Protein AF-A0A6H5JB92-F1 (afdb_monomer_lite)

Secondary structure (DSSP, 8-state):
-PPP----SS--HHHHTHHHHHHHHHHHTT----GGG--B-PPTT----HHHHHHHHHTT--B-SSEEEETTEEEE-HHHHHHHHHHHHHTSSHHHHHHHHTT-S-HHHHHHHIIIIIHHHHHHHHHHS-HHHHHHHHHHHHHHHHHHHHHHTTGGGHHHHHHHHTT-----

Structure (mmCIF, N/CA/C/O backbone):
data_AF-A0A6H5JB92-F1
#
_entry.id  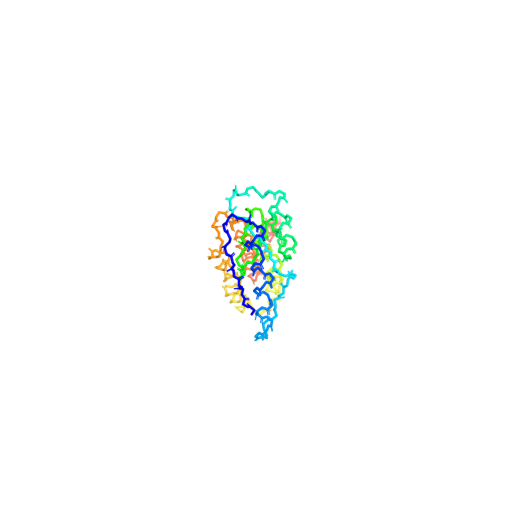 AF-A0A6H5JB92-F1
#
loop_
_atom_site.group_PDB
_atom_site.id
_atom_site.type_symbol
_atom_site.label_atom_id
_atom_site.label_alt_id
_atom_site.label_comp_id
_atom_site.label_asym_id
_atom_site.label_entity_id
_atom_site.label_seq_id
_atom_site.pdbx_PDB_ins_code
_atom_site.Cartn_x
_atom_site.Cartn_y
_atom_site.Cartn_z
_atom_site.occupancy
_atom_site.B_iso_or_equiv
_atom_site.auth_seq_id
_atom_site.auth_comp_id
_atom_site.auth_asym_id
_atom_site.auth_atom_id
_atom_site.pdbx_PDB_model_num
ATOM 1 N N . MET A 1 1 ? -8.866 -14.332 -0.434 1.00 57.91 1 MET A N 1
ATOM 2 C CA . MET A 1 1 ? -8.719 -13.914 0.972 1.00 57.91 1 MET A CA 1
ATOM 3 C C . MET A 1 1 ? -9.566 -12.681 1.048 1.00 57.91 1 MET A C 1
ATOM 5 O O . MET A 1 1 ? -9.225 -11.716 0.378 1.00 57.91 1 MET A O 1
ATOM 9 N N . ASP A 1 2 ? -10.712 -12.809 1.697 1.00 68.62 2 ASP A N 1
ATOM 10 C CA . ASP A 1 2 ? -11.734 -11.773 1.692 1.00 68.62 2 ASP A CA 1
ATOM 11 C C . ASP A 1 2 ? -11.592 -10.965 2.978 1.00 68.62 2 ASP A C 1
ATOM 13 O O . ASP A 1 2 ? -11.369 -11.535 4.048 1.00 68.62 2 ASP A O 1
ATOM 17 N N . ASP A 1 3 ? -11.671 -9.644 2.853 1.00 72.81 3 ASP A N 1
ATOM 18 C CA . ASP A 1 3 ? -11.549 -8.726 3.979 1.00 72.81 3 ASP A CA 1
ATOM 19 C C . ASP A 1 3 ? -12.953 -8.407 4.513 1.00 72.81 3 ASP A C 1
ATOM 21 O O . ASP A 1 3 ? -13.821 -7.942 3.771 1.00 72.81 3 ASP A O 1
ATOM 25 N N . ILE A 1 4 ? -13.184 -8.637 5.808 1.00 78.94 4 ILE A N 1
ATOM 26 C CA . ILE A 1 4 ? -14.413 -8.225 6.500 1.00 78.94 4 ILE A CA 1
ATOM 27 C C . ILE A 1 4 ? -14.115 -6.924 7.245 1.00 78.94 4 ILE A C 1
ATOM 29 O O . ILE A 1 4 ? -13.235 -6.880 8.101 1.00 78.94 4 ILE A O 1
ATOM 33 N N . SER A 1 5 ? -14.849 -5.860 6.916 1.00 81.81 5 SER A N 1
ATOM 34 C CA . SER A 1 5 ? -14.719 -4.550 7.565 1.00 81.81 5 SER A CA 1
ATOM 35 C C . SER A 1 5 ? -15.896 -4.295 8.501 1.00 81.81 5 SER A C 1
ATOM 37 O O . SER A 1 5 ? -17.052 -4.402 8.092 1.00 81.81 5 SER A O 1
ATOM 39 N N . LEU A 1 6 ? -15.602 -3.916 9.745 1.00 84.12 6 LEU A N 1
ATOM 40 C CA . LEU A 1 6 ? -16.595 -3.506 10.736 1.00 84.12 6 LEU A CA 1
ATOM 41 C C . LEU A 1 6 ? -16.405 -2.029 11.075 1.00 84.12 6 LEU A C 1
ATOM 43 O O . LEU A 1 6 ? -15.285 -1.568 11.289 1.00 84.12 6 LEU A O 1
ATOM 47 N N . HIS A 1 7 ? -17.510 -1.293 11.161 1.00 85.31 7 HIS A N 1
ATOM 48 C CA . HIS A 1 7 ? -17.499 0.118 11.531 1.00 85.31 7 HIS A CA 1
ATOM 49 C C . HIS A 1 7 ? -18.148 0.302 12.897 1.00 85.31 7 HIS A C 1
ATOM 51 O O . HIS A 1 7 ? -19.361 0.165 13.042 1.00 85.31 7 HIS A O 1
ATOM 57 N N . PHE A 1 8 ? -17.337 0.667 13.885 1.00 83.81 8 PHE A N 1
ATOM 58 C CA . PHE A 1 8 ? -17.812 0.995 15.223 1.00 83.81 8 PHE A CA 1
ATOM 59 C C . PHE A 1 8 ? -17.928 2.509 15.395 1.00 83.81 8 PHE A C 1
ATOM 61 O O . PHE A 1 8 ? -17.085 3.277 14.931 1.00 83.81 8 PHE A O 1
ATOM 68 N N . LYS A 1 9 ? -18.977 2.940 16.095 1.00 81.38 9 LYS A N 1
ATOM 69 C CA . LYS A 1 9 ? -19.090 4.289 16.657 1.00 81.38 9 LYS A CA 1
ATOM 70 C C . LYS A 1 9 ? -19.163 4.149 18.169 1.00 81.38 9 LYS A C 1
ATOM 72 O O . LYS A 1 9 ? -19.922 3.308 18.640 1.00 81.38 9 LYS A O 1
ATOM 77 N N . ASN A 1 10 ? -18.425 4.988 18.895 1.00 82.75 10 ASN A N 1
ATOM 78 C CA . ASN A 1 10 ? -18.391 5.021 20.361 1.00 82.75 10 ASN A CA 1
ATOM 79 C C . ASN A 1 10 ? -18.075 3.641 20.964 1.00 82.75 10 ASN A C 1
ATOM 81 O O . ASN A 1 10 ? -18.973 2.921 21.396 1.00 82.75 10 ASN A O 1
ATOM 85 N N . ILE A 1 11 ? -16.802 3.245 20.958 1.00 86.44 11 ILE A N 1
ATOM 86 C CA . ILE A 1 11 ? -16.378 1.930 21.460 1.00 86.44 11 ILE A CA 1
ATOM 87 C C . ILE A 1 11 ? -16.690 1.818 22.961 1.00 86.44 11 ILE A C 1
ATOM 89 O O . ILE A 1 11 ? -16.359 2.699 23.751 1.00 86.44 11 ILE A O 1
ATOM 93 N N . THR A 1 12 ? -17.338 0.723 23.348 1.00 89.12 12 THR A N 1
ATOM 94 C CA . THR A 1 12 ? -17.715 0.393 24.727 1.00 89.12 12 THR A CA 1
ATOM 95 C C . THR A 1 12 ? -17.390 -1.071 25.012 1.00 89.12 12 THR A C 1
ATOM 97 O O . THR A 1 12 ? -17.201 -1.864 24.094 1.00 89.12 12 THR A O 1
ATOM 100 N N . ALA A 1 13 ? -17.348 -1.454 26.289 1.00 87.25 13 ALA A N 1
ATOM 101 C CA . ALA A 1 13 ? -17.149 -2.854 26.668 1.00 87.25 13 ALA A CA 1
ATOM 102 C C . ALA A 1 13 ? -18.260 -3.780 26.137 1.00 87.25 13 ALA A C 1
ATOM 104 O O . ALA A 1 13 ? -18.005 -4.944 25.860 1.00 87.25 13 ALA A O 1
ATOM 105 N N . GLU A 1 14 ? -19.479 -3.264 25.970 1.00 86.56 14 GLU A N 1
ATOM 106 C CA . GLU A 1 14 ? -20.607 -4.043 25.457 1.00 86.56 14 GLU A CA 1
ATOM 107 C C . GLU A 1 14 ? -20.495 -4.270 23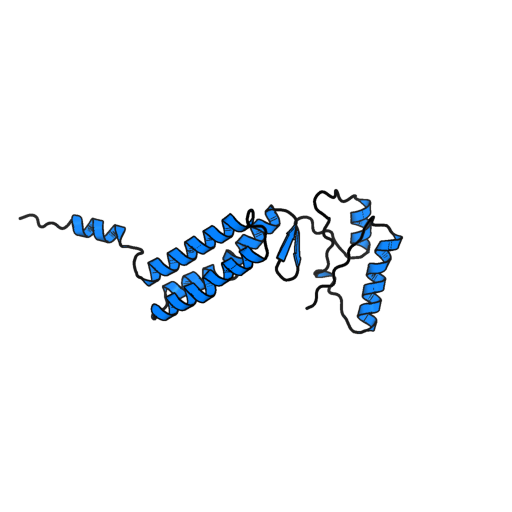.945 1.00 86.56 14 GLU A C 1
ATOM 109 O O . GLU A 1 14 ? -20.608 -5.399 23.481 1.00 86.56 14 GLU A O 1
ATOM 114 N N . ASN A 1 15 ? -20.211 -3.224 23.159 1.00 88.44 15 ASN A N 1
ATOM 115 C CA . ASN A 1 15 ? -20.152 -3.380 21.702 1.00 88.44 15 ASN A CA 1
ATOM 116 C C . ASN A 1 15 ? -18.876 -4.067 21.202 1.00 88.44 15 ASN A C 1
ATOM 118 O O . ASN A 1 15 ? -18.906 -4.670 20.131 1.00 88.44 15 ASN A O 1
ATOM 122 N N . ILE A 1 16 ? -17.778 -4.019 21.962 1.00 89.88 16 ILE A N 1
ATOM 123 C CA . ILE A 1 16 ? -16.541 -4.693 21.567 1.00 89.88 16 ILE A CA 1
ATOM 124 C C . ILE A 1 16 ? -16.660 -6.218 21.682 1.00 89.88 16 ILE A C 1
ATOM 126 O O . ILE A 1 16 ? -15.987 -6.935 20.946 1.00 89.88 16 ILE A O 1
ATOM 130 N N . GLN A 1 17 ? -17.566 -6.713 22.536 1.00 86.75 17 GLN A N 1
ATOM 131 C CA . GLN A 1 17 ? -17.834 -8.142 22.706 1.00 86.75 17 GLN A CA 1
ATOM 132 C C . GLN A 1 17 ? -18.389 -8.797 21.430 1.00 86.75 17 GLN A C 1
ATOM 134 O O . GLN A 1 17 ? -18.187 -9.983 21.208 1.00 86.75 17 GLN A O 1
ATOM 139 N N . VAL A 1 18 ? -18.976 -8.014 20.521 1.00 87.81 18 VAL A N 1
ATOM 140 C CA . VAL A 1 18 ? -19.454 -8.509 19.220 1.00 87.81 18 VAL A CA 1
ATOM 141 C C . VAL A 1 18 ? -18.313 -9.073 18.360 1.00 87.81 18 VAL A C 1
ATOM 143 O O . VAL A 1 18 ? -18.551 -9.912 17.499 1.00 87.81 18 VAL A O 1
ATOM 146 N N . ILE A 1 19 ? -17.065 -8.635 18.566 1.00 89.69 19 ILE A N 1
ATOM 147 C CA . ILE A 1 19 ? -15.911 -9.123 17.795 1.00 89.69 19 ILE A CA 1
ATOM 148 C C . ILE A 1 19 ? -15.586 -10.590 18.101 1.00 89.69 19 ILE A C 1
ATOM 150 O O . ILE A 1 19 ? -15.562 -11.370 17.150 1.00 89.69 19 ILE A O 1
ATOM 154 N N . PRO A 1 20 ? -15.309 -10.999 19.357 1.00 88.88 20 PRO A N 1
ATOM 155 C CA . PRO A 1 20 ? -15.088 -12.409 19.661 1.00 88.88 20 PRO A CA 1
ATOM 156 C C . PRO A 1 20 ? -16.307 -13.266 19.305 1.00 88.88 20 PRO A C 1
ATOM 158 O O . PRO A 1 20 ? -16.116 -14.311 18.694 1.00 88.88 20 PRO A O 1
ATOM 161 N N . ASP A 1 21 ? -17.528 -12.786 19.560 1.00 90.00 21 ASP A N 1
ATOM 162 C CA . ASP A 1 21 ? -18.754 -13.514 19.210 1.00 90.00 21 ASP A CA 1
ATOM 163 C C . ASP A 1 21 ? -18.838 -13.772 17.689 1.00 90.00 21 ASP A C 1
ATOM 165 O O . ASP A 1 21 ? -19.076 -14.898 17.255 1.00 90.00 21 ASP A O 1
ATOM 169 N N . LEU A 1 22 ? -18.544 -12.762 16.858 1.00 90.00 22 LEU A N 1
ATOM 170 C CA . LEU A 1 22 ? -18.488 -12.916 15.401 1.00 90.00 22 LEU A CA 1
ATOM 171 C C . LEU A 1 22 ? -17.380 -13.881 14.959 1.00 90.00 22 LEU A C 1
ATOM 173 O O . LEU A 1 22 ? -17.564 -14.625 13.999 1.00 90.00 22 LEU A O 1
ATOM 177 N N . VAL A 1 23 ? -16.214 -13.856 15.610 1.00 90.75 23 VAL A N 1
ATOM 178 C CA . VAL A 1 23 ? -15.119 -14.786 15.289 1.00 90.75 23 VAL A CA 1
ATOM 179 C C . VAL A 1 23 ? -15.557 -16.228 15.537 1.00 90.75 23 VAL A C 1
ATOM 181 O O . VAL A 1 23 ? -15.319 -17.074 14.675 1.00 90.75 23 VAL A O 1
ATOM 184 N N . ASP A 1 24 ? -16.233 -16.486 16.654 1.00 91.69 24 ASP A N 1
ATOM 185 C CA . ASP A 1 24 ? -16.741 -17.812 17.008 1.00 91.69 24 ASP A CA 1
ATOM 186 C C . ASP A 1 24 ? -17.858 -18.260 16.043 1.00 91.69 24 ASP A C 1
ATOM 188 O O . ASP A 1 24 ? -17.872 -19.408 15.590 1.00 91.69 24 ASP A O 1
ATOM 192 N N . GLU A 1 25 ? -18.763 -17.354 15.651 1.00 93.56 25 GLU A N 1
ATOM 193 C CA . GLU A 1 25 ? -19.801 -17.624 14.644 1.00 93.56 25 GLU A CA 1
ATOM 194 C C . GLU A 1 25 ? -19.213 -17.947 13.261 1.00 93.56 25 GLU A C 1
ATOM 196 O O . GLU A 1 25 ? -19.669 -18.876 12.586 1.00 93.56 25 GLU A O 1
ATOM 201 N N . LEU A 1 26 ? -18.184 -17.206 12.836 1.00 92.88 26 LEU A N 1
ATOM 202 C CA . LEU A 1 26 ? -17.469 -17.463 11.586 1.00 92.88 26 LEU A CA 1
ATOM 203 C C . LEU A 1 26 ? -16.752 -18.817 11.635 1.00 92.88 26 LEU A C 1
ATOM 205 O O . LEU A 1 26 ? -16.838 -19.594 10.681 1.00 92.88 26 LEU A O 1
ATOM 209 N N . GLU A 1 27 ? -16.105 -19.141 12.753 1.00 93.94 27 GLU A N 1
ATOM 210 C CA . GLU A 1 27 ? -15.440 -20.431 12.936 1.00 93.94 27 GLU A CA 1
ATOM 211 C C . GLU A 1 27 ? -16.443 -21.594 12.892 1.00 93.94 27 GLU A C 1
ATOM 213 O O . GLU A 1 27 ? -16.177 -22.609 12.242 1.00 93.94 27 GLU A O 1
ATOM 218 N N . ALA A 1 28 ? -17.637 -21.425 13.472 1.00 95.56 28 ALA A N 1
ATOM 219 C CA . ALA A 1 28 ? -18.702 -22.429 13.455 1.00 95.56 28 ALA A CA 1
ATOM 220 C C . ALA A 1 28 ? -19.193 -22.788 12.037 1.00 95.56 28 ALA A C 1
ATOM 222 O O . ALA A 1 28 ? -19.642 -23.914 11.808 1.00 95.56 28 ALA A O 1
ATOM 223 N N . VAL A 1 29 ? -19.078 -21.869 11.071 1.00 95.81 29 VAL A N 1
ATOM 224 C CA . VAL A 1 29 ? -19.385 -22.118 9.648 1.00 95.81 29 VAL A CA 1
ATOM 225 C C . VAL A 1 29 ? -18.145 -22.466 8.809 1.00 95.81 29 VAL A C 1
ATOM 227 O O . VAL A 1 29 ? -18.233 -22.577 7.586 1.00 95.81 29 VAL A O 1
ATOM 230 N N . GLY A 1 30 ? -16.992 -22.673 9.452 1.00 93.31 30 GLY A N 1
ATOM 231 C CA . GLY A 1 30 ? -15.737 -23.076 8.814 1.00 93.31 30 GLY A CA 1
ATOM 232 C C . GLY A 1 30 ? -14.890 -21.923 8.265 1.00 93.31 30 GLY A C 1
ATOM 233 O O . GLY A 1 30 ? -13.983 -22.164 7.466 1.00 93.31 30 GLY A O 1
ATOM 234 N N . ILE A 1 31 ? -15.159 -20.677 8.668 1.00 90.94 31 ILE A N 1
ATOM 235 C CA . ILE A 1 31 ? -14.384 -19.492 8.282 1.00 90.94 31 ILE A CA 1
ATOM 236 C C . ILE A 1 31 ? -13.382 -19.161 9.392 1.00 90.94 31 ILE A C 1
ATOM 238 O O . ILE A 1 31 ? -13.750 -18.769 10.493 1.00 90.94 31 ILE A O 1
ATOM 242 N N . ILE A 1 32 ? -12.087 -19.274 9.088 1.00 90.00 32 ILE A N 1
ATOM 243 C CA . ILE A 1 32 ? -11.013 -19.004 10.054 1.00 90.00 32 ILE A CA 1
ATOM 244 C C . ILE A 1 32 ? -10.568 -17.543 9.952 1.00 90.00 32 ILE A C 1
ATOM 246 O O . ILE A 1 32 ? -10.034 -17.113 8.925 1.00 90.00 32 ILE A O 1
ATOM 250 N N . VAL A 1 33 ? -10.716 -16.790 11.043 1.00 89.06 33 VAL A N 1
ATOM 251 C CA . VAL A 1 33 ? -10.259 -15.397 11.130 1.00 89.06 33 VAL A CA 1
ATOM 252 C C . VAL A 1 33 ? -8.768 -15.334 11.466 1.00 89.06 33 VAL A C 1
ATOM 254 O O . VAL A 1 33 ? -8.311 -15.822 12.499 1.00 89.06 33 VAL A O 1
ATOM 257 N N . ASN A 1 34 ? -7.981 -14.672 10.612 1.00 88.50 34 ASN A N 1
ATOM 258 C CA . ASN A 1 34 ? -6.562 -14.441 10.876 1.00 88.50 34 ASN A CA 1
ATOM 259 C C . ASN A 1 34 ? -6.361 -13.200 11.759 1.00 88.50 34 ASN A C 1
ATOM 261 O O . ASN A 1 34 ? -6.192 -12.082 11.265 1.00 88.50 34 ASN A O 1
ATOM 265 N N . ARG A 1 35 ? -6.317 -13.415 13.077 1.00 84.62 35 ARG A N 1
ATOM 266 C CA . ARG A 1 35 ? -6.113 -12.339 14.063 1.00 84.62 35 ARG A CA 1
ATOM 267 C C . ARG A 1 35 ? -4.796 -11.581 13.870 1.00 84.62 35 ARG A C 1
ATOM 269 O O . ARG A 1 35 ? -4.761 -10.377 14.064 1.00 84.62 35 ARG A O 1
ATOM 276 N N . GLY A 1 36 ? -3.739 -12.245 13.397 1.00 85.56 36 GLY A N 1
ATOM 277 C CA . GLY A 1 36 ? -2.443 -11.603 13.137 1.00 85.56 36 GLY A CA 1
ATOM 278 C C . GLY A 1 36 ? -2.455 -10.590 11.985 1.00 85.56 36 GLY A C 1
ATOM 279 O O . GLY A 1 36 ? -1.514 -9.815 11.848 1.00 85.56 36 GLY A O 1
ATOM 280 N N . LYS A 1 37 ? -3.507 -10.592 11.157 1.00 85.19 37 LYS A N 1
ATOM 281 C CA . LYS A 1 37 ? -3.743 -9.603 10.093 1.00 85.19 37 LYS A CA 1
ATOM 282 C C . LYS A 1 37 ? -4.929 -8.681 10.383 1.00 85.19 37 LYS A C 1
ATOM 284 O O . LYS A 1 37 ? -5.295 -7.885 9.526 1.00 85.19 37 LYS A O 1
ATOM 289 N N . SER A 1 38 ? -5.545 -8.819 11.553 1.00 88.81 38 SER A N 1
ATOM 290 C CA . SER A 1 38 ? -6.702 -8.026 11.954 1.00 88.81 38 SER A CA 1
ATOM 291 C C . SER A 1 38 ? -6.231 -6.842 12.792 1.00 88.81 38 SER A C 1
ATOM 293 O O . SER A 1 38 ? -5.418 -6.998 13.701 1.00 88.81 38 SER A O 1
ATOM 295 N N . SER A 1 39 ? -6.724 -5.650 12.482 1.00 91.38 39 SER A N 1
ATOM 296 C CA . SER A 1 39 ? -6.305 -4.416 13.148 1.00 91.38 39 SER A CA 1
ATOM 297 C C . SER A 1 39 ? -7.409 -3.375 13.089 1.00 91.38 39 SER A C 1
ATOM 299 O O . SER A 1 39 ? -8.182 -3.342 12.132 1.00 91.38 39 SER A O 1
ATOM 301 N N . ALA A 1 40 ? -7.450 -2.499 14.085 1.00 91.62 40 ALA A N 1
ATOM 302 C CA . ALA A 1 40 ? -8.356 -1.363 14.111 1.00 91.62 40 ALA A CA 1
ATOM 303 C C . ALA A 1 40 ? -7.671 -0.122 13.531 1.00 91.62 40 ALA A C 1
ATOM 305 O O . ALA A 1 40 ? -6.545 0.200 13.906 1.00 91.62 40 ALA A O 1
ATOM 306 N N . LEU A 1 41 ? -8.362 0.596 12.647 1.00 91.25 41 LEU A N 1
ATOM 307 C CA . LEU A 1 41 ? -7.894 1.872 12.113 1.00 91.25 41 LEU A CA 1
ATOM 308 C C . LEU A 1 41 ? -8.782 3.004 12.654 1.00 91.25 41 LEU A C 1
ATOM 310 O O . LEU A 1 41 ? -9.990 2.989 12.392 1.00 91.25 41 LEU A O 1
ATOM 314 N N . PRO A 1 42 ? -8.229 3.980 13.396 1.00 89.88 42 PRO A N 1
ATOM 315 C CA . PRO A 1 42 ? -9.000 5.127 13.848 1.00 89.88 42 PRO A CA 1
ATOM 316 C C . PRO A 1 42 ? -9.363 6.034 12.660 1.00 89.88 42 PRO A C 1
ATOM 318 O O . PRO A 1 42 ? -8.576 6.171 11.717 1.00 89.88 42 PRO A O 1
ATOM 321 N N . PRO A 1 43 ? -10.543 6.677 12.674 1.00 85.25 43 PRO A N 1
ATOM 322 C CA . PRO A 1 43 ? -10.885 7.645 11.645 1.00 85.25 43 PRO A CA 1
ATOM 323 C C . PRO A 1 43 ? -9.963 8.878 11.717 1.00 85.25 43 PRO A C 1
ATOM 325 O O . PRO A 1 43 ? -9.423 9.186 12.783 1.00 85.25 43 PRO A O 1
ATOM 328 N N . PRO A 1 44 ? -9.792 9.622 10.607 1.00 82.25 44 PRO A N 1
ATOM 329 C CA . PRO A 1 44 ? -8.918 10.791 10.578 1.00 82.25 44 PRO A CA 1
ATOM 330 C C . PRO A 1 44 ? -9.269 11.813 11.665 1.00 82.25 44 PRO A C 1
ATOM 332 O O . PRO A 1 44 ? -10.416 12.249 11.769 1.00 82.25 44 PRO A O 1
ATOM 335 N N . GLY A 1 45 ? -8.268 12.207 12.455 1.00 82.88 45 GLY A N 1
ATOM 336 C CA . GLY A 1 45 ? -8.419 13.187 13.534 1.00 82.88 45 GLY A CA 1
ATOM 337 C C . GLY A 1 45 ? -9.019 12.645 14.836 1.00 82.88 45 GLY A C 1
ATOM 338 O O . GLY A 1 45 ? -9.215 13.429 15.761 1.00 82.88 45 GLY A O 1
ATOM 339 N N . HIS A 1 46 ? -9.303 11.342 14.933 1.00 87.88 46 HIS A N 1
ATOM 340 C CA . HIS A 1 46 ? -9.722 10.720 16.190 1.00 87.88 46 HIS A CA 1
ATOM 341 C C . HIS A 1 46 ? -8.523 10.483 17.104 1.00 87.88 46 HIS A C 1
ATOM 343 O O . HIS A 1 46 ? -7.596 9.760 16.740 1.00 87.88 46 HIS A O 1
ATOM 349 N N . ASP A 1 47 ? -8.563 11.071 18.296 1.00 89.31 47 ASP A N 1
ATOM 350 C CA . ASP A 1 47 ? -7.587 10.800 19.346 1.00 89.31 47 ASP A CA 1
ATOM 351 C C . ASP A 1 47 ? -8.016 9.552 20.120 1.00 89.31 47 ASP A C 1
ATOM 353 O O . ASP A 1 47 ? -9.026 9.554 20.829 1.00 89.31 47 ASP A O 1
ATOM 357 N N . VAL A 1 48 ? -7.274 8.460 19.937 1.00 89.94 48 VAL A N 1
ATOM 358 C CA . VAL A 1 48 ? -7.596 7.186 20.575 1.00 89.94 48 VAL A CA 1
ATOM 359 C C . VAL A 1 48 ? -7.292 7.276 22.064 1.00 89.94 48 VAL A C 1
ATOM 361 O O . VAL A 1 48 ? -6.138 7.357 22.493 1.00 89.94 48 VAL A O 1
ATOM 364 N N . THR A 1 49 ? -8.333 7.130 22.875 1.00 92.25 49 THR A N 1
ATOM 365 C CA . THR A 1 49 ? -8.182 7.124 24.328 1.00 92.25 49 THR A CA 1
ATOM 366 C C . THR A 1 49 ? -7.493 5.844 24.833 1.00 92.25 49 THR A C 1
ATOM 368 O O . THR A 1 49 ? -7.622 4.768 24.235 1.00 92.25 49 THR A O 1
ATOM 371 N N . PRO A 1 50 ? -6.823 5.886 26.003 1.00 93.56 50 PRO A N 1
ATOM 372 C CA . PRO A 1 50 ? -6.267 4.683 26.629 1.00 93.56 50 PRO A CA 1
ATOM 373 C C . PRO A 1 50 ? -7.308 3.583 26.891 1.00 93.56 50 PRO A C 1
ATOM 375 O O . PRO A 1 50 ? -6.980 2.398 26.853 1.00 93.56 50 PRO A O 1
ATOM 378 N N . ALA A 1 51 ? -8.564 3.968 27.144 1.00 92.06 51 ALA A N 1
ATOM 379 C CA . ALA A 1 51 ? -9.662 3.034 27.362 1.00 92.06 51 ALA A CA 1
ATOM 380 C C . ALA A 1 51 ? -10.039 2.288 26.072 1.00 92.06 51 ALA A C 1
ATOM 382 O O . ALA A 1 51 ? -10.117 1.063 26.086 1.00 92.06 51 ALA A O 1
ATOM 383 N N . GLU A 1 52 ? -10.204 3.002 24.954 1.00 92.00 52 GLU A N 1
ATOM 384 C CA . GLU A 1 52 ? -10.487 2.398 23.642 1.00 92.00 52 GLU A CA 1
ATOM 385 C C . GLU A 1 52 ? -9.363 1.458 23.207 1.00 92.00 52 GLU A C 1
ATOM 387 O O . GLU A 1 52 ? -9.622 0.332 22.788 1.00 92.00 52 GLU A O 1
ATOM 392 N N . ARG A 1 53 ? -8.109 1.891 23.380 1.00 93.06 53 ARG A N 1
ATOM 393 C CA . ARG A 1 53 ? -6.923 1.078 23.093 1.00 93.06 53 ARG A CA 1
ATOM 394 C C . ARG A 1 53 ? -6.927 -0.234 23.865 1.00 93.06 53 ARG A C 1
ATOM 396 O O . ARG A 1 53 ? -6.621 -1.278 23.294 1.00 93.06 53 ARG A O 1
ATOM 403 N N . ARG A 1 54 ? -7.268 -0.182 25.154 1.00 92.56 54 ARG A N 1
ATOM 404 C CA . ARG A 1 54 ? -7.369 -1.376 25.994 1.00 92.56 54 ARG A CA 1
ATOM 405 C C . ARG A 1 54 ? -8.495 -2.293 25.523 1.00 92.56 54 ARG A C 1
ATOM 407 O O . ARG A 1 54 ? -8.238 -3.468 25.315 1.00 92.56 54 ARG A O 1
ATOM 414 N N . LEU A 1 55 ? -9.699 -1.759 25.310 1.00 92.88 55 LEU A N 1
ATOM 415 C CA . LEU A 1 55 ? -10.858 -2.547 24.873 1.00 92.88 55 LEU A CA 1
ATOM 416 C C . LEU A 1 55 ? -10.596 -3.273 23.547 1.00 92.88 55 LEU A C 1
ATOM 418 O O . LEU A 1 55 ? -10.850 -4.468 23.433 1.00 92.88 55 LEU A O 1
ATOM 422 N N . LEU A 1 56 ? -10.042 -2.567 22.561 1.00 91.38 56 LEU A N 1
ATOM 423 C CA . LEU A 1 56 ? -9.677 -3.142 21.266 1.00 91.38 56 LEU A CA 1
ATOM 424 C C . LEU A 1 56 ? -8.556 -4.185 21.387 1.00 91.38 56 LEU A C 1
ATOM 426 O O . LEU A 1 56 ? -8.621 -5.241 20.757 1.00 91.38 56 LEU A O 1
ATOM 430 N N . GLY A 1 57 ? -7.552 -3.914 22.227 1.00 90.06 57 GLY A N 1
ATOM 431 C CA . GLY A 1 57 ? -6.471 -4.855 22.519 1.00 90.06 57 GLY A CA 1
ATOM 432 C C . GLY A 1 57 ? -6.970 -6.149 23.165 1.00 90.06 57 GLY A C 1
ATOM 433 O O . GLY A 1 57 ? -6.594 -7.230 22.715 1.00 90.06 57 GLY A O 1
ATOM 434 N N . ASP A 1 58 ? -7.865 -6.044 24.150 1.00 89.94 58 ASP A N 1
ATOM 435 C CA . ASP A 1 58 ? -8.483 -7.185 24.838 1.00 89.94 58 ASP A CA 1
ATOM 436 C C . ASP A 1 58 ? -9.331 -8.036 23.863 1.00 89.94 58 ASP A C 1
ATOM 438 O O . ASP A 1 58 ? -9.369 -9.261 23.979 1.00 89.94 58 ASP A O 1
ATOM 442 N N . ALA A 1 59 ? -9.930 -7.413 22.840 1.00 88.31 59 ALA A N 1
ATOM 443 C CA . ALA A 1 59 ? -10.648 -8.094 21.755 1.00 88.31 59 ALA A CA 1
ATOM 444 C C . ALA A 1 59 ? -9.734 -8.660 20.643 1.00 88.31 59 ALA A C 1
ATOM 446 O O . ALA A 1 59 ? -10.219 -9.261 19.682 1.00 88.31 59 ALA A O 1
ATOM 447 N N . GLY A 1 60 ? -8.412 -8.492 20.746 1.00 88.31 60 GLY A N 1
ATOM 448 C CA . GLY A 1 60 ? -7.450 -8.983 19.755 1.00 88.31 60 GLY A CA 1
ATOM 449 C C . GLY A 1 60 ? -7.368 -8.150 18.471 1.00 88.31 60 GLY A C 1
ATOM 450 O O . GLY A 1 60 ? -6.900 -8.663 17.456 1.00 88.31 60 GLY A O 1
ATOM 451 N N . LEU A 1 61 ? -7.803 -6.887 18.504 1.00 90.06 61 LEU A N 1
ATOM 452 C CA . LEU A 1 61 ? -7.712 -5.931 17.398 1.00 90.06 61 LEU A CA 1
ATOM 453 C C . LEU A 1 61 ? -6.772 -4.779 17.771 1.00 90.06 61 LEU A C 1
ATOM 455 O O . LEU A 1 61 ? -7.233 -3.707 18.166 1.00 90.06 61 LEU A O 1
ATOM 459 N N . PRO A 1 62 ? -5.446 -4.955 17.661 1.00 91.38 62 PRO A N 1
ATOM 460 C CA . PRO A 1 62 ? -4.521 -3.866 17.934 1.00 91.38 62 PRO A CA 1
ATOM 461 C C . PRO A 1 62 ? -4.782 -2.679 16.999 1.00 91.38 62 PRO A C 1
ATOM 463 O O . PRO A 1 62 ? -5.157 -2.840 15.834 1.00 91.38 62 PRO A O 1
ATOM 466 N N . ILE A 1 63 ? -4.569 -1.475 17.524 1.00 91.50 63 ILE A N 1
ATOM 467 C CA . ILE A 1 63 ? -4.688 -0.240 16.752 1.00 91.50 63 ILE A CA 1
ATOM 468 C C . ILE A 1 63 ? -3.496 -0.123 15.808 1.00 91.50 63 ILE A C 1
ATOM 470 O O . ILE A 1 63 ? -2.344 -0.259 16.220 1.00 91.50 63 ILE A O 1
ATOM 474 N N . ALA A 1 64 ? -3.785 0.149 14.542 1.00 92.31 64 ALA A N 1
ATOM 475 C CA . ALA A 1 64 ? -2.788 0.492 13.550 1.00 92.31 64 ALA A CA 1
ATOM 476 C C . ALA A 1 64 ? -2.432 1.980 13.675 1.00 92.31 64 ALA A C 1
ATOM 478 O O . ALA A 1 64 ? -3.175 2.840 13.209 1.00 92.31 64 ALA A O 1
ATOM 479 N N . GLU A 1 65 ? -1.298 2.269 14.317 1.00 87.88 65 GLU A N 1
ATOM 480 C CA . GLU A 1 65 ? -0.841 3.645 14.578 1.00 87.88 65 GLU A CA 1
ATOM 481 C C . GLU A 1 65 ? -0.548 4.427 13.293 1.00 87.88 65 GLU A C 1
ATOM 483 O O . GLU A 1 65 ? -0.902 5.596 13.166 1.00 87.88 65 GLU A O 1
ATOM 488 N N . GLU A 1 66 ? 0.114 3.782 12.334 1.00 88.75 66 GLU A N 1
ATOM 489 C CA . GLU A 1 66 ? 0.573 4.441 11.109 1.00 88.75 66 GLU A CA 1
ATOM 490 C C . GLU A 1 66 ? -0.422 4.286 9.958 1.00 88.75 66 GLU A C 1
ATOM 492 O O . GLU A 1 66 ? -0.615 5.222 9.178 1.00 88.75 66 GLU A O 1
ATOM 497 N N . GLY A 1 67 ? -1.057 3.117 9.855 1.00 90.75 67 GLY A N 1
ATOM 498 C CA . GLY A 1 67 ? -1.982 2.770 8.785 1.00 90.75 67 GLY A CA 1
ATOM 499 C C . GLY A 1 67 ? -2.067 1.269 8.519 1.00 90.75 67 GLY A C 1
ATOM 500 O O . GLY A 1 67 ? -1.355 0.462 9.118 1.00 90.75 67 GLY A O 1
ATOM 501 N N . ILE A 1 68 ? -2.956 0.902 7.602 1.00 90.50 68 ILE A N 1
ATOM 502 C CA . ILE A 1 68 ? -3.187 -0.465 7.126 1.00 90.50 68 ILE A CA 1
ATOM 503 C C . ILE A 1 68 ? -3.286 -0.478 5.603 1.00 90.50 68 ILE A C 1
ATOM 505 O O . ILE A 1 68 ? -3.594 0.534 4.979 1.00 90.50 68 ILE A O 1
ATOM 509 N N . THR A 1 69 ? -3.068 -1.638 4.989 1.00 88.31 69 THR A N 1
ATOM 510 C CA . THR A 1 69 ? -3.311 -1.834 3.554 1.00 88.31 69 THR A CA 1
ATOM 511 C C . THR A 1 69 ? -4.496 -2.775 3.369 1.00 88.31 69 THR A C 1
ATOM 513 O O . THR A 1 69 ? -4.401 -3.948 3.721 1.00 88.31 69 THR A O 1
ATOM 516 N N . VAL A 1 70 ? -5.595 -2.269 2.808 1.00 84.44 70 VAL A N 1
ATOM 517 C CA . VAL A 1 70 ? -6.846 -3.016 2.587 1.00 84.44 70 VAL A CA 1
ATOM 518 C C . VAL A 1 70 ? -7.007 -3.267 1.097 1.00 84.44 70 VAL A C 1
ATOM 520 O O . VAL A 1 70 ? -7.037 -2.317 0.318 1.00 84.44 70 VAL A O 1
ATOM 523 N N . VAL A 1 71 ? -7.054 -4.535 0.676 1.00 80.19 71 VAL A N 1
ATOM 524 C CA . VAL A 1 71 ? -7.109 -4.925 -0.751 1.00 80.19 71 VAL A CA 1
ATOM 525 C C . VAL A 1 71 ? -6.076 -4.164 -1.616 1.00 80.19 71 VAL A C 1
ATOM 527 O O . VAL A 1 71 ? -6.341 -3.730 -2.734 1.00 80.19 71 VAL A O 1
ATOM 530 N N . GLY A 1 72 ? -4.872 -3.952 -1.074 1.00 79.50 72 GLY A N 1
ATOM 531 C CA . GLY A 1 72 ? -3.786 -3.238 -1.755 1.00 79.50 72 GLY A CA 1
ATOM 532 C C . GLY A 1 72 ? -3.843 -1.703 -1.688 1.00 79.50 72 GLY A C 1
ATOM 533 O O . GLY A 1 72 ? -2.890 -1.045 -2.110 1.00 79.50 72 GLY A O 1
ATOM 534 N N . VAL A 1 73 ? -4.898 -1.119 -1.122 1.00 85.25 73 VAL A N 1
ATOM 535 C CA . VAL A 1 73 ? -5.015 0.327 -0.910 1.00 85.25 73 VAL A CA 1
ATOM 536 C C . VAL A 1 73 ? -4.469 0.689 0.476 1.00 85.25 73 VAL A C 1
ATOM 538 O O . VAL A 1 73 ? -5.038 0.245 1.476 1.00 85.25 73 VAL A O 1
ATOM 541 N N . PRO A 1 74 ? -3.378 1.471 0.577 1.00 89.56 74 PRO A N 1
ATOM 542 C CA . PRO A 1 74 ? -2.895 1.960 1.862 1.00 89.5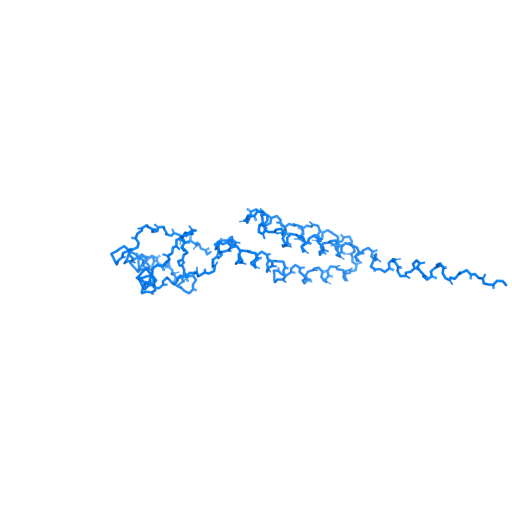6 74 PRO A CA 1
ATOM 543 C C . PRO A 1 74 ? -3.815 3.059 2.406 1.00 89.56 74 PRO A C 1
ATOM 545 O O . PRO A 1 74 ? -4.170 4.001 1.697 1.00 89.56 74 PRO A O 1
ATOM 548 N N . ILE A 1 75 ? -4.175 2.945 3.681 1.00 88.50 75 ILE A N 1
ATOM 549 C CA . ILE A 1 75 ? -5.026 3.882 4.416 1.00 88.50 75 ILE A CA 1
ATOM 550 C C . ILE A 1 75 ? -4.355 4.171 5.757 1.00 88.50 75 ILE A C 1
ATOM 552 O O . ILE A 1 75 ? -4.039 3.246 6.500 1.00 88.50 75 ILE A O 1
ATOM 556 N N . GLY A 1 76 ? -4.152 5.442 6.091 1.00 89.50 76 GLY A N 1
ATOM 557 C CA . GLY A 1 76 ? -3.521 5.831 7.347 1.00 89.50 76 GLY A CA 1
ATOM 558 C C . GLY A 1 76 ? -2.971 7.245 7.291 1.00 89.50 76 GLY A C 1
ATOM 559 O O . GLY A 1 76 ? -3.530 8.111 6.618 1.00 89.50 76 GLY A O 1
ATOM 560 N N . THR A 1 77 ? -1.868 7.461 7.997 1.00 90.44 77 THR A N 1
ATOM 561 C CA . THR A 1 77 ? -1.101 8.706 7.937 1.00 90.44 77 THR A CA 1
ATOM 562 C C . THR A 1 77 ? -0.542 8.938 6.533 1.00 90.44 77 THR A C 1
ATOM 564 O O . THR A 1 77 ? -0.203 7.990 5.821 1.00 90.44 77 THR A O 1
ATOM 567 N N . ASP A 1 78 ? -0.388 10.207 6.150 1.00 92.19 78 ASP A N 1
ATOM 568 C CA . ASP A 1 78 ? 0.221 10.577 4.867 1.00 92.19 78 ASP A CA 1
ATOM 569 C C . ASP A 1 78 ? 1.603 9.923 4.699 1.00 92.19 78 ASP A C 1
ATOM 571 O O . ASP A 1 78 ? 1.887 9.353 3.650 1.00 92.19 78 ASP A O 1
ATOM 575 N N . ALA A 1 79 ? 2.418 9.900 5.761 1.00 92.44 79 ALA A N 1
ATOM 576 C CA . ALA A 1 79 ? 3.742 9.278 5.758 1.00 92.44 79 ALA A CA 1
ATOM 577 C C . ALA A 1 79 ? 3.696 7.765 5.481 1.00 92.44 79 ALA A C 1
ATOM 579 O O . ALA A 1 79 ? 4.479 7.267 4.674 1.00 92.44 79 ALA A O 1
ATOM 580 N N . TYR A 1 80 ? 2.761 7.037 6.103 1.00 92.50 80 TYR A N 1
ATOM 581 C CA . TYR A 1 80 ? 2.559 5.611 5.833 1.00 92.50 80 TYR A CA 1
ATOM 582 C C . TYR A 1 80 ? 2.161 5.372 4.374 1.00 92.50 80 TYR A C 1
ATOM 584 O O . TYR A 1 80 ? 2.710 4.505 3.695 1.00 92.50 80 TYR A O 1
ATOM 592 N N . VAL A 1 81 ? 1.216 6.165 3.869 1.00 92.31 81 VAL A N 1
ATOM 593 C CA . VAL A 1 81 ? 0.717 6.042 2.497 1.00 92.31 81 VAL A CA 1
ATOM 594 C C . VAL A 1 81 ? 1.818 6.347 1.474 1.00 92.31 81 VAL A C 1
ATOM 596 O O . VAL A 1 81 ? 1.955 5.619 0.487 1.00 92.31 81 VAL A O 1
ATOM 599 N N . GLU A 1 82 ? 2.624 7.382 1.712 1.00 93.50 82 GLU A N 1
ATOM 600 C CA . GLU A 1 82 ? 3.777 7.740 0.879 1.00 93.50 82 GLU A CA 1
ATOM 601 C C . GLU A 1 82 ? 4.855 6.645 0.876 1.00 93.50 82 GLU A C 1
ATOM 603 O O . GLU A 1 82 ? 5.360 6.285 -0.194 1.00 93.50 82 GLU A O 1
ATOM 608 N N . ASP A 1 83 ? 5.176 6.076 2.042 1.00 93.44 83 ASP A N 1
ATOM 609 C CA . ASP A 1 83 ? 6.133 4.972 2.172 1.00 93.44 83 ASP A CA 1
ATOM 610 C C . ASP A 1 83 ? 5.664 3.733 1.398 1.00 93.44 83 ASP A C 1
ATOM 612 O O . ASP A 1 83 ? 6.412 3.192 0.579 1.00 93.44 83 ASP A O 1
ATOM 616 N N . ILE A 1 84 ? 4.399 3.329 1.556 1.00 91.81 84 ILE A N 1
ATOM 617 C CA . ILE A 1 84 ? 3.836 2.199 0.804 1.00 91.81 84 ILE A CA 1
ATOM 618 C C . ILE A 1 84 ? 3.853 2.477 -0.703 1.00 91.81 84 ILE A C 1
ATOM 620 O O . ILE A 1 84 ? 4.261 1.608 -1.480 1.00 91.81 84 ILE A O 1
ATOM 624 N N . ALA A 1 85 ? 3.472 3.682 -1.140 1.00 90.75 85 ALA A N 1
ATOM 625 C CA . ALA A 1 85 ? 3.525 4.051 -2.553 1.00 90.75 85 ALA A CA 1
ATOM 626 C C . ALA A 1 85 ? 4.952 3.934 -3.121 1.00 90.75 85 ALA A C 1
ATOM 628 O O . ALA A 1 85 ? 5.135 3.446 -4.239 1.00 90.75 85 ALA A O 1
ATOM 629 N N . MET A 1 86 ? 5.971 4.324 -2.349 1.00 91.62 86 MET A N 1
ATOM 630 C CA . MET A 1 86 ? 7.372 4.166 -2.742 1.00 91.62 86 MET A CA 1
ATOM 631 C C . MET A 1 86 ? 7.799 2.692 -2.775 1.00 91.62 86 MET A C 1
ATOM 633 O O . MET A 1 86 ? 8.418 2.258 -3.752 1.00 91.62 86 MET A O 1
ATOM 637 N N . LYS A 1 87 ? 7.418 1.897 -1.768 1.00 90.62 87 LYS A N 1
ATOM 638 C CA . LYS A 1 87 ? 7.711 0.455 -1.689 1.00 90.62 87 LYS A CA 1
ATOM 639 C C . LYS A 1 87 ? 7.139 -0.336 -2.858 1.00 90.62 87 LYS A C 1
ATOM 641 O O . LYS A 1 87 ? 7.793 -1.249 -3.359 1.00 90.62 87 LYS A O 1
ATOM 646 N N . VAL A 1 88 ? 5.971 0.039 -3.379 1.00 86.19 88 VAL A N 1
ATOM 647 C CA . VAL A 1 88 ? 5.416 -0.581 -4.599 1.00 86.19 88 VAL A CA 1
ATOM 648 C C . VAL A 1 88 ? 6.385 -0.463 -5.788 1.00 86.19 88 VAL A C 1
ATOM 650 O O . VAL A 1 88 ? 6.452 -1.371 -6.624 1.00 86.19 88 VAL A O 1
ATOM 653 N N . ILE A 1 89 ? 7.168 0.616 -5.857 1.00 85.69 89 ILE A N 1
ATOM 654 C CA . ILE A 1 89 ? 8.178 0.824 -6.900 1.00 85.69 89 ILE A CA 1
ATOM 655 C C . ILE A 1 89 ? 9.488 0.103 -6.561 1.00 85.69 89 ILE A C 1
ATOM 657 O O . ILE A 1 89 ? 10.016 -0.640 -7.394 1.00 85.69 89 ILE A O 1
ATOM 661 N N . THR A 1 90 ? 10.012 0.301 -5.353 1.00 84.69 90 THR A N 1
ATOM 662 C CA . THR A 1 90 ? 11.345 -0.190 -4.967 1.00 84.69 90 THR A CA 1
ATOM 663 C C . THR A 1 90 ? 11.354 -1.688 -4.657 1.00 84.69 90 THR A C 1
ATOM 665 O O . THR A 1 90 ? 12.203 -2.427 -5.156 1.00 84.69 90 THR A O 1
ATOM 668 N N . GLU A 1 91 ? 10.379 -2.162 -3.885 1.00 85.12 91 GLU A N 1
ATOM 669 C CA . GLU A 1 91 ? 10.276 -3.542 -3.398 1.00 85.12 91 GLU A CA 1
ATOM 670 C C . GLU A 1 91 ? 9.329 -4.393 -4.250 1.00 85.12 91 GLU A C 1
ATOM 672 O O . GLU A 1 91 ? 9.511 -5.605 -4.361 1.00 85.12 91 GLU A O 1
ATOM 677 N N . GLY A 1 92 ? 8.375 -3.773 -4.953 1.00 76.81 92 GLY A N 1
ATOM 678 C CA . GLY A 1 92 ? 7.427 -4.465 -5.837 1.00 76.81 92 GLY A CA 1
ATOM 679 C C . GLY A 1 92 ? 8.050 -5.103 -7.089 1.00 76.81 92 GLY A C 1
ATOM 680 O O . GLY A 1 92 ? 7.322 -5.573 -7.969 1.00 76.81 92 GLY A O 1
ATOM 681 N N . GLY A 1 93 ? 9.381 -5.105 -7.200 1.00 83.81 93 GLY A N 1
ATOM 682 C CA . GLY A 1 93 ? 10.148 -5.741 -8.269 1.00 83.81 93 GLY A CA 1
ATOM 683 C C . GLY A 1 93 ? 10.357 -4.877 -9.512 1.00 83.81 93 GLY A C 1
ATOM 684 O O . GLY A 1 93 ? 11.013 -5.336 -10.447 1.00 83.81 93 GLY A O 1
ATOM 685 N N . ALA A 1 94 ? 9.851 -3.640 -9.533 1.00 86.81 94 ALA A N 1
ATOM 686 C CA . ALA A 1 94 ? 9.977 -2.753 -10.688 1.00 86.81 94 ALA A CA 1
ATOM 687 C C . ALA A 1 94 ? 11.446 -2.363 -10.938 1.00 86.81 94 ALA A C 1
ATOM 689 O O . ALA A 1 94 ? 11.924 -2.488 -12.064 1.00 86.81 94 ALA A O 1
ATOM 690 N N . ASP A 1 95 ? 12.199 -2.043 -9.879 1.00 88.06 95 ASP A N 1
ATOM 691 C CA . ASP A 1 95 ? 13.646 -1.789 -9.963 1.00 88.06 95 ASP A CA 1
ATOM 692 C C . ASP A 1 95 ? 14.432 -3.005 -10.484 1.00 88.06 95 ASP A C 1
ATOM 694 O O . ASP A 1 95 ? 15.353 -2.874 -11.298 1.00 88.06 95 ASP A O 1
ATOM 698 N N . LYS A 1 96 ? 14.073 -4.214 -10.035 1.00 89.38 96 LYS A N 1
ATOM 699 C CA . LYS A 1 96 ? 14.716 -5.452 -10.496 1.00 89.38 96 LYS A CA 1
ATOM 700 C C . LYS A 1 96 ? 14.423 -5.697 -11.974 1.00 89.38 96 LYS A C 1
ATOM 702 O O . LYS A 1 96 ? 15.347 -5.988 -12.732 1.00 89.38 96 LYS A O 1
ATOM 707 N N . LEU A 1 97 ? 13.163 -5.538 -12.379 1.00 90.44 97 LEU A N 1
ATOM 708 C CA . LEU A 1 97 ? 12.740 -5.672 -13.767 1.00 90.44 97 LEU A CA 1
ATOM 709 C C . LEU A 1 97 ? 13.471 -4.658 -14.653 1.00 90.44 97 LEU A C 1
ATOM 711 O O . LEU A 1 97 ? 14.099 -5.059 -15.628 1.00 90.44 97 LEU A O 1
ATOM 715 N N . ALA A 1 98 ? 13.502 -3.381 -14.269 1.00 91.00 98 ALA A N 1
ATOM 716 C CA . ALA A 1 98 ? 14.217 -2.334 -14.994 1.00 91.00 98 ALA A CA 1
ATOM 717 C C . ALA A 1 98 ? 15.692 -2.700 -15.251 1.00 91.00 98 ALA A C 1
ATOM 719 O O . ALA A 1 98 ? 16.181 -2.588 -16.374 1.00 91.00 98 ALA A O 1
ATOM 720 N N . ARG A 1 99 ? 16.404 -3.223 -14.243 1.00 90.94 99 ARG A N 1
ATOM 721 C CA . ARG A 1 99 ? 17.806 -3.667 -14.390 1.00 90.94 99 ARG A CA 1
ATOM 722 C C . ARG A 1 99 ? 17.980 -4.874 -15.313 1.00 90.94 99 ARG A C 1
ATOM 724 O O . ARG A 1 99 ? 19.051 -5.030 -15.899 1.00 90.94 99 ARG A O 1
ATOM 731 N N . MET A 1 100 ? 16.972 -5.736 -15.425 1.00 92.81 100 MET A N 1
ATOM 732 C CA . MET A 1 100 ? 16.992 -6.876 -16.344 1.00 92.81 100 MET A CA 1
ATOM 733 C C . MET A 1 100 ? 16.712 -6.433 -17.783 1.00 92.81 100 MET A C 1
ATOM 735 O O . MET A 1 100 ? 17.441 -6.839 -18.686 1.00 92.81 100 MET A O 1
ATOM 739 N N . LEU A 1 101 ? 15.721 -5.558 -17.986 1.00 92.81 101 LEU A N 1
ATOM 740 C CA . LEU A 1 101 ? 15.282 -5.093 -19.308 1.00 92.81 101 LEU A CA 1
ATOM 741 C C . LEU A 1 101 ? 16.414 -4.445 -20.108 1.00 92.81 101 LEU A C 1
ATOM 743 O O . LEU A 1 101 ? 16.595 -4.740 -21.285 1.00 92.81 101 LEU A O 1
ATOM 747 N N . VAL A 1 102 ? 17.254 -3.641 -19.458 1.00 92.25 102 VAL A N 1
ATOM 748 C CA . VAL A 1 102 ? 18.374 -2.961 -20.137 1.00 92.25 102 VAL A CA 1
ATOM 749 C C . VAL A 1 102 ? 19.431 -3.931 -20.671 1.00 92.25 102 VAL A C 1
ATOM 751 O O . VAL A 1 102 ? 20.130 -3.624 -21.637 1.00 92.25 102 VAL A O 1
ATOM 754 N N . ARG A 1 103 ? 19.524 -5.124 -20.074 1.00 91.25 103 ARG A N 1
ATOM 755 C CA . ARG A 1 103 ? 20.452 -6.192 -20.469 1.00 91.25 103 ARG A CA 1
ATOM 756 C C . ARG A 1 103 ? 19.843 -7.171 -21.466 1.00 91.25 103 ARG A C 1
ATOM 758 O O . ARG A 1 103 ? 20.549 -8.065 -21.922 1.00 91.25 103 ARG A O 1
ATOM 765 N N . MET A 1 104 ? 18.560 -7.035 -21.800 1.00 92.81 104 MET A N 1
ATOM 766 C CA . MET A 1 104 ? 17.936 -7.924 -22.772 1.00 92.81 104 MET A CA 1
ATOM 767 C C . MET A 1 104 ? 18.575 -7.731 -24.155 1.00 92.81 104 MET A C 1
ATOM 769 O O . MET A 1 104 ? 18.803 -6.586 -24.564 1.00 92.81 104 MET A O 1
ATOM 773 N N . PRO A 1 105 ? 18.880 -8.829 -24.870 1.00 89.44 105 PRO A N 1
ATOM 774 C CA . PRO A 1 105 ? 19.446 -8.756 -26.213 1.00 89.44 105 PRO A CA 1
ATOM 775 C C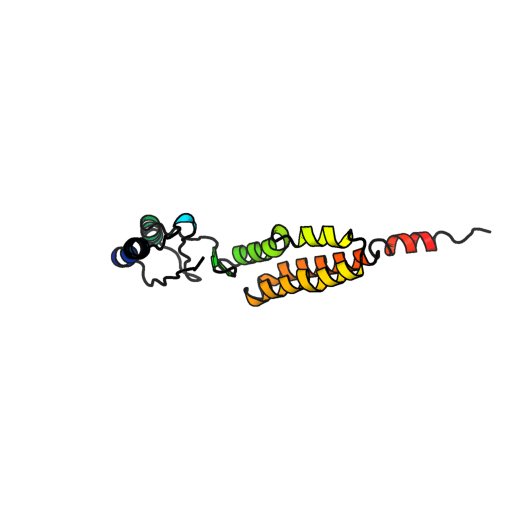 . PRO A 1 105 ? 18.415 -8.228 -27.215 1.00 89.44 105 PRO A C 1
ATOM 777 O O . PRO A 1 105 ? 18.741 -7.380 -28.040 1.00 89.44 105 PRO A O 1
ATOM 780 N N . ASP A 1 106 ? 17.159 -8.660 -27.089 1.00 93.94 106 ASP A N 1
ATOM 781 C CA . ASP A 1 106 ? 16.055 -8.159 -27.901 1.00 93.94 106 ASP A CA 1
ATOM 782 C C . ASP A 1 106 ? 15.528 -6.830 -27.337 1.00 93.94 106 ASP A C 1
ATOM 784 O O . ASP A 1 106 ? 14.844 -6.784 -26.308 1.00 93.94 106 ASP A O 1
ATOM 788 N N . LYS A 1 107 ? 15.871 -5.734 -28.020 1.00 90.12 107 LYS A N 1
ATOM 789 C CA . LYS A 1 107 ? 15.489 -4.374 -27.617 1.00 90.12 107 LYS A CA 1
ATOM 790 C C . LYS A 1 107 ? 14.021 -4.068 -27.884 1.00 90.12 107 LYS A C 1
ATOM 792 O O . LYS A 1 107 ? 13.427 -3.293 -27.137 1.00 90.12 107 LYS A O 1
ATOM 797 N N . GLN A 1 108 ? 13.423 -4.694 -28.894 1.00 91.38 108 GLN A N 1
ATOM 798 C CA . GLN A 1 108 ? 12.011 -4.502 -29.205 1.00 91.38 108 GLN A CA 1
ATOM 799 C C . GLN A 1 108 ? 11.141 -5.118 -28.106 1.00 91.38 108 GLN A C 1
ATOM 801 O O . GLN A 1 108 ? 10.210 -4.478 -27.616 1.00 91.38 108 GLN A O 1
ATOM 806 N N . VAL A 1 109 ? 11.495 -6.322 -27.650 1.00 92.81 109 VAL A N 1
ATOM 807 C CA . VAL A 1 109 ? 10.825 -6.962 -26.512 1.00 92.81 109 VAL A CA 1
ATOM 808 C C . VAL A 1 109 ? 11.071 -6.178 -25.223 1.00 92.81 109 VAL A C 1
ATOM 810 O O . VAL A 1 109 ? 10.130 -5.951 -24.465 1.00 92.81 109 VAL A O 1
ATOM 813 N N . ALA A 1 110 ? 12.298 -5.704 -24.980 1.00 92.56 110 ALA A N 1
ATOM 814 C CA . ALA A 1 110 ? 12.593 -4.883 -23.804 1.00 92.56 110 ALA A CA 1
ATOM 815 C C . ALA A 1 110 ? 11.735 -3.605 -23.756 1.00 92.56 110 ALA A C 1
ATOM 817 O O . ALA A 1 110 ? 11.189 -3.266 -22.702 1.00 92.56 110 ALA A O 1
ATOM 818 N N . HIS A 1 111 ? 11.569 -2.932 -24.898 1.00 90.75 111 HIS A N 1
ATOM 819 C CA . HIS A 1 111 ? 10.703 -1.763 -25.033 1.00 90.75 111 HIS A CA 1
ATOM 820 C C . HIS A 1 111 ? 9.239 -2.111 -24.739 1.00 90.75 111 HIS A C 1
ATOM 822 O O . HIS A 1 111 ? 8.610 -1.462 -23.905 1.00 90.75 111 HIS A O 1
ATOM 828 N N . LEU A 1 112 ? 8.719 -3.184 -25.346 1.00 90.81 112 LEU A N 1
ATOM 829 C CA . LEU A 1 112 ? 7.339 -3.623 -25.135 1.00 90.81 112 LEU A CA 1
ATOM 830 C C . LEU A 1 112 ? 7.056 -3.920 -23.655 1.00 90.81 112 LEU A C 1
ATOM 832 O O . LEU A 1 112 ? 6.065 -3.440 -23.106 1.00 90.81 112 LEU A O 1
ATOM 836 N N . VAL A 1 113 ? 7.943 -4.662 -22.985 1.00 90.88 113 VAL A N 1
ATOM 837 C CA . VAL A 1 113 ? 7.784 -4.992 -21.561 1.00 90.88 113 VAL A CA 1
ATOM 838 C C . VAL A 1 113 ? 7.886 -3.741 -20.689 1.00 90.88 113 VAL A C 1
ATOM 840 O O . VAL A 1 113 ? 7.118 -3.604 -19.737 1.00 90.88 113 VAL A O 1
ATOM 843 N N . THR A 1 114 ? 8.777 -2.804 -21.023 1.00 89.88 114 THR A N 1
ATOM 844 C CA . THR A 1 114 ? 8.876 -1.508 -20.332 1.00 89.88 114 THR A CA 1
ATOM 845 C C . THR A 1 114 ? 7.536 -0.772 -20.375 1.00 89.88 114 THR A C 1
ATOM 847 O O . THR A 1 114 ? 6.976 -0.466 -19.320 1.00 89.88 114 THR A O 1
ATOM 850 N N . SER A 1 115 ? 6.974 -0.569 -21.569 1.00 85.00 115 SER A N 1
ATOM 851 C CA . SER A 1 115 ? 5.725 0.179 -21.758 1.00 85.00 115 SER A CA 1
ATOM 852 C C . SER A 1 115 ? 4.494 -0.543 -21.208 1.00 85.00 115 SER A C 1
ATOM 854 O O . SER A 1 115 ? 3.568 0.100 -20.726 1.00 85.00 115 SER A O 1
ATOM 856 N N . GLN A 1 116 ? 4.453 -1.877 -21.266 1.00 86.44 116 GLN A N 1
ATOM 857 C CA . GLN A 1 116 ? 3.284 -2.637 -20.811 1.00 86.44 116 GLN A CA 1
ATOM 858 C C . GLN A 1 116 ? 3.313 -2.950 -19.316 1.00 86.44 116 GLN A C 1
ATOM 860 O O . GLN A 1 116 ? 2.262 -2.973 -18.689 1.00 86.44 116 GLN A O 1
ATOM 865 N N . SER A 1 117 ? 4.486 -3.188 -18.725 1.00 84.56 117 SER A N 1
ATOM 866 C CA . SER A 1 117 ? 4.579 -3.641 -17.329 1.00 84.56 117 SER A CA 1
ATOM 867 C C . SER A 1 117 ? 4.943 -2.523 -16.361 1.00 84.56 117 SER A C 1
ATOM 869 O O . SER A 1 117 ? 4.313 -2.398 -15.311 1.00 84.56 117 SER A O 1
ATOM 871 N N . LEU A 1 118 ? 5.960 -1.712 -16.672 1.00 81.06 118 LEU A N 1
ATOM 872 C CA . LEU A 1 118 ? 6.404 -0.664 -15.749 1.00 81.06 118 LEU A CA 1
ATOM 873 C C . LEU A 1 118 ? 5.420 0.509 -15.739 1.00 81.06 118 LEU A C 1
ATOM 875 O O . LEU A 1 118 ? 5.068 0.977 -14.662 1.00 81.06 118 LEU A O 1
ATOM 879 N N . THR A 1 119 ? 4.891 0.914 -16.896 1.00 77.31 119 THR A N 1
ATOM 880 C CA . THR A 1 119 ? 3.903 2.003 -16.971 1.00 77.31 119 THR A CA 1
ATOM 881 C C . THR A 1 119 ? 2.562 1.622 -16.338 1.00 77.31 119 THR A C 1
ATOM 883 O O . THR A 1 119 ? 1.982 2.424 -15.620 1.00 77.31 119 THR A O 1
ATOM 886 N N . GLN A 1 120 ? 2.076 0.383 -16.489 1.00 78.31 120 GLN A N 1
ATOM 887 C CA . GLN A 1 120 ? 0.806 -0.021 -15.856 1.00 78.31 120 GLN A CA 1
ATOM 888 C C . GLN A 1 120 ? 0.841 0.020 -14.321 1.00 78.31 120 GLN A C 1
ATOM 890 O O . GLN A 1 120 ? -0.204 0.165 -13.682 1.00 78.31 120 GLN A O 1
ATOM 895 N N . ARG A 1 121 ? 2.032 -0.068 -13.713 1.00 78.00 121 ARG A N 1
ATOM 896 C CA . ARG A 1 121 ? 2.193 0.074 -12.261 1.00 78.00 121 ARG A CA 1
ATOM 897 C C . ARG A 1 121 ? 1.908 1.492 -11.770 1.00 78.00 121 ARG A C 1
ATOM 899 O O . ARG A 1 121 ? 1.418 1.615 -10.650 1.00 78.00 121 ARG A O 1
ATOM 906 N N . SER A 1 122 ? 2.127 2.533 -12.583 1.00 77.38 122 SER A N 1
ATOM 907 C CA . SER A 1 122 ? 1.719 3.897 -12.208 1.00 77.38 122 SER A CA 1
ATOM 908 C C . SER A 1 122 ? 0.203 3.958 -12.055 1.00 77.38 122 SER A C 1
ATOM 910 O O . SER A 1 122 ? -0.300 4.414 -11.034 1.00 77.38 122 SER A O 1
ATOM 912 N N . GLY A 1 123 ? -0.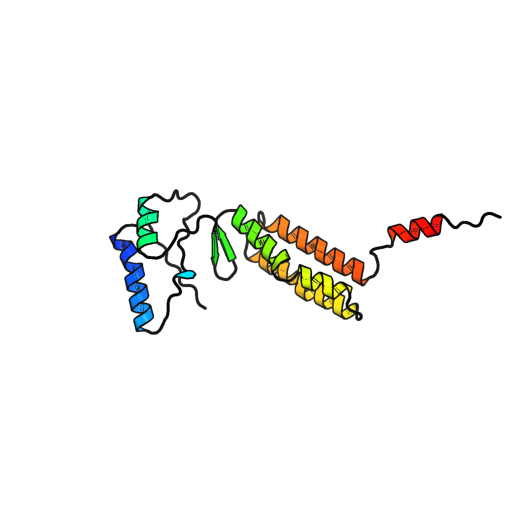525 3.342 -12.991 1.00 80.56 123 GLY A N 1
ATOM 913 C CA . GLY A 1 123 ? -1.981 3.291 -12.963 1.00 80.56 123 GLY A CA 1
ATOM 914 C C . GLY A 1 123 ? -2.554 2.575 -11.738 1.00 80.56 123 GLY A C 1
ATOM 915 O O . GLY A 1 123 ? -3.683 2.856 -11.352 1.00 80.56 123 GLY A O 1
ATOM 916 N N . TYR A 1 124 ? -1.828 1.649 -11.107 1.00 77.62 124 TYR A N 1
ATOM 917 C CA . TYR A 1 124 ? -2.248 1.076 -9.822 1.00 77.62 124 TYR A CA 1
ATOM 918 C C . TYR A 1 124 ? -2.170 2.114 -8.693 1.00 77.62 124 TYR A C 1
ATOM 920 O O . TYR A 1 124 ? -3.148 2.329 -7.979 1.00 77.62 124 TYR A O 1
ATOM 928 N N . ILE A 1 125 ? -1.027 2.791 -8.582 1.00 82.06 125 ILE A N 1
ATOM 929 C CA . ILE A 1 125 ? -0.754 3.793 -7.547 1.00 82.06 125 ILE A CA 1
ATOM 930 C C . ILE A 1 125 ? -1.701 4.994 -7.695 1.00 82.06 125 ILE A C 1
ATOM 932 O O . ILE A 1 125 ? -2.311 5.431 -6.723 1.00 82.06 125 ILE A O 1
ATOM 936 N N . GLU A 1 126 ? -1.877 5.487 -8.919 1.00 83.62 126 GLU A N 1
ATOM 937 C CA . GLU A 1 126 ? -2.688 6.670 -9.229 1.00 83.62 126 GLU A CA 1
ATOM 938 C C . GLU A 1 126 ? -4.191 6.460 -9.010 1.00 83.62 126 GLU A C 1
ATOM 940 O O . GLU A 1 126 ? -4.906 7.414 -8.712 1.00 83.62 126 GLU A O 1
ATOM 945 N N . ARG A 1 127 ? -4.690 5.223 -9.154 1.00 83.25 127 ARG A N 1
ATOM 946 C CA . ARG A 1 127 ? -6.115 4.908 -8.948 1.00 83.25 127 ARG A CA 1
ATOM 947 C C . ARG A 1 127 ? -6.467 4.658 -7.487 1.00 83.25 127 ARG A C 1
ATOM 949 O O . ARG A 1 127 ? -7.602 4.912 -7.096 1.00 83.25 127 ARG A O 1
ATOM 956 N N . GLY A 1 128 ? -5.532 4.105 -6.716 1.00 78.38 128 GLY A N 1
ATOM 957 C CA . GLY A 1 128 ? -5.789 3.673 -5.343 1.00 78.38 128 GLY A CA 1
ATOM 958 C C . GLY A 1 128 ? -5.514 4.738 -4.285 1.00 78.38 128 GLY A C 1
ATOM 959 O O . GLY A 1 128 ? -6.041 4.637 -3.184 1.00 78.38 128 GLY A O 1
ATOM 960 N N . ILE A 1 129 ? -4.687 5.743 -4.585 1.00 84.25 129 ILE A N 1
ATOM 961 C CA . ILE A 1 129 ? -4.126 6.646 -3.575 1.00 84.25 129 ILE A CA 1
ATOM 962 C C . ILE A 1 129 ? -4.320 8.107 -3.999 1.00 84.25 129 ILE A C 1
ATOM 964 O O . ILE A 1 129 ? -4.324 8.446 -5.181 1.00 84.25 129 ILE A O 1
ATOM 968 N N . ASN A 1 130 ? -4.467 9.003 -3.020 1.00 84.81 130 ASN A N 1
ATOM 969 C CA . ASN A 1 130 ? -4.549 10.442 -3.258 1.00 84.81 130 ASN A CA 1
ATOM 970 C C . ASN A 1 130 ? -3.361 10.947 -4.105 1.00 84.81 130 ASN A C 1
ATOM 972 O O . ASN A 1 130 ? -2.200 10.772 -3.732 1.00 84.81 130 ASN A O 1
ATOM 976 N N . HIS A 1 131 ? -3.664 11.652 -5.204 1.00 84.06 131 HIS A N 1
ATOM 977 C CA . HIS A 1 131 ? -2.679 12.189 -6.152 1.00 84.06 131 HIS A CA 1
ATOM 978 C C . HIS A 1 131 ? -1.563 13.027 -5.495 1.00 84.06 131 HIS A C 1
ATOM 980 O O . HIS A 1 131 ? -0.446 13.089 -6.011 1.00 84.06 131 HIS A O 1
ATOM 986 N N . LYS A 1 132 ? -1.841 13.678 -4.356 1.00 87.62 132 LYS A N 1
ATOM 987 C CA . LYS A 1 132 ? -0.842 14.474 -3.628 1.00 87.62 132 LYS A CA 1
ATOM 988 C C . LYS A 1 132 ? 0.254 13.607 -3.004 1.00 87.62 132 LYS A C 1
ATOM 990 O O . LYS A 1 132 ? 1.412 14.007 -3.052 1.00 87.62 132 LYS A O 1
ATOM 995 N N . LEU A 1 133 ? -0.110 12.428 -2.503 1.00 90.25 133 LEU A N 1
ATOM 996 C CA . LEU A 1 133 ? 0.778 11.508 -1.783 1.00 90.25 133 LEU A CA 1
ATOM 997 C C . LEU A 1 133 ? 1.586 10.617 -2.743 1.00 90.25 133 LEU A C 1
ATOM 999 O O . LEU A 1 133 ? 2.691 10.182 -2.446 1.00 90.25 133 LEU A O 1
ATOM 1003 N N . VAL A 1 134 ? 1.090 10.382 -3.959 1.00 90.19 134 VAL A N 1
ATOM 1004 C CA . VAL A 1 134 ? 1.770 9.497 -4.928 1.00 90.19 134 VAL A CA 1
ATOM 1005 C C . VAL A 1 134 ? 2.792 10.189 -5.817 1.00 90.19 134 VAL A C 1
ATOM 1007 O O . VAL A 1 134 ? 3.538 9.521 -6.534 1.00 90.19 134 VAL A O 1
ATOM 1010 N N . LYS A 1 135 ? 2.847 11.524 -5.800 1.00 90.25 135 LYS A N 1
ATOM 1011 C CA . LYS A 1 135 ? 3.681 12.308 -6.723 1.00 90.25 135 LYS A CA 1
ATOM 1012 C C . LYS A 1 135 ? 5.153 11.888 -6.686 1.00 90.25 135 LYS A C 1
ATOM 1014 O O . LYS A 1 135 ? 5.795 11.829 -7.734 1.00 90.25 135 LYS A O 1
ATOM 1019 N N . GLY A 1 136 ? 5.690 11.609 -5.497 1.00 91.12 136 GLY A N 1
ATOM 1020 C CA . GLY A 1 136 ? 7.071 11.149 -5.330 1.00 91.12 136 GLY A CA 1
ATOM 1021 C C . GLY A 1 136 ? 7.319 9.787 -5.983 1.00 91.12 136 GLY A C 1
ATOM 1022 O O . GLY A 1 136 ? 8.265 9.637 -6.757 1.00 91.12 136 GLY A O 1
ATOM 1023 N N . ALA A 1 137 ? 6.433 8.822 -5.729 1.00 90.94 137 ALA A N 1
ATOM 1024 C CA . ALA A 1 137 ? 6.511 7.478 -6.299 1.00 90.94 137 ALA A CA 1
ATOM 1025 C C . ALA A 1 137 ? 6.363 7.489 -7.830 1.00 90.94 137 ALA A C 1
ATOM 1027 O O . ALA A 1 137 ? 7.153 6.852 -8.527 1.00 90.94 137 ALA A O 1
ATOM 1028 N N . CYS A 1 138 ? 5.421 8.273 -8.364 1.00 90.38 138 CYS A N 1
ATOM 1029 C CA . CYS A 1 138 ? 5.205 8.390 -9.810 1.00 90.38 138 CYS A CA 1
ATOM 1030 C C . CYS A 1 138 ? 6.441 8.965 -10.511 1.00 90.38 138 CYS A C 1
ATOM 1032 O O . CYS A 1 138 ? 6.962 8.350 -11.434 1.00 90.38 138 CYS A O 1
ATOM 1034 N N . LYS A 1 139 ? 7.020 10.057 -9.989 1.00 91.56 139 LYS A N 1
ATOM 1035 C CA . LYS A 1 139 ? 8.275 10.616 -10.525 1.00 91.56 139 LYS A CA 1
ATOM 1036 C C . LYS A 1 139 ? 9.424 9.606 -10.528 1.00 91.56 139 LYS A C 1
ATOM 1038 O O . LYS A 1 139 ? 10.222 9.570 -11.461 1.00 91.56 139 LYS A O 1
ATOM 1043 N N . ARG A 1 140 ? 9.544 8.795 -9.473 1.00 91.06 140 ARG A N 1
ATOM 1044 C CA . ARG A 1 140 ? 10.584 7.760 -9.381 1.00 91.06 140 ARG A CA 1
ATOM 1045 C C . ARG A 1 140 ? 10.390 6.672 -10.438 1.00 91.06 140 ARG A C 1
ATOM 1047 O O . ARG A 1 140 ? 11.387 6.203 -10.995 1.00 91.06 140 ARG A O 1
ATOM 1054 N N . LEU A 1 141 ? 9.143 6.277 -10.686 1.00 91.00 141 LEU A N 1
ATOM 1055 C CA . LEU A 1 141 ? 8.775 5.322 -11.725 1.00 91.00 141 LEU A CA 1
ATOM 1056 C C . LEU A 1 141 ? 9.038 5.892 -13.124 1.00 91.00 141 LEU A C 1
ATOM 1058 O O . LEU A 1 141 ? 9.685 5.218 -13.919 1.00 91.00 141 LEU A O 1
ATOM 1062 N N . ASP A 1 142 ? 8.644 7.137 -13.390 1.00 91.19 142 ASP A N 1
ATOM 1063 C CA . ASP A 1 142 ? 8.886 7.819 -14.668 1.00 91.19 142 ASP A CA 1
ATOM 1064 C C . ASP A 1 142 ? 10.381 7.890 -14.988 1.00 91.19 142 ASP A C 1
ATOM 1066 O O . ASP A 1 142 ? 10.817 7.455 -16.053 1.00 91.19 142 ASP A O 1
ATOM 1070 N N . ASN A 1 143 ? 11.192 8.342 -14.025 1.00 91.94 143 ASN A N 1
ATOM 1071 C CA . ASN A 1 143 ? 12.646 8.401 -14.175 1.00 91.94 143 ASN A CA 1
ATOM 1072 C C . ASN A 1 143 ? 13.250 7.018 -14.449 1.00 91.94 143 ASN A C 1
ATOM 1074 O O . ASN A 1 143 ? 14.184 6.887 -15.237 1.00 91.94 143 ASN A O 1
ATOM 1078 N N . MET A 1 144 ? 12.724 5.973 -13.808 1.00 92.06 144 MET A N 1
ATOM 1079 C CA . MET A 1 144 ? 13.170 4.603 -14.043 1.00 92.06 144 MET A CA 1
ATOM 1080 C C . MET A 1 144 ? 12.809 4.123 -15.446 1.00 92.06 144 MET A C 1
ATOM 1082 O O . MET A 1 144 ? 13.649 3.521 -16.108 1.00 92.06 144 MET A O 1
ATOM 1086 N N . VAL A 1 145 ? 11.581 4.376 -15.898 1.00 91.38 145 VAL A N 1
ATOM 1087 C CA . VAL A 1 145 ? 11.119 4.011 -17.241 1.00 91.38 145 VAL A CA 1
ATOM 1088 C C . VAL A 1 145 ? 11.970 4.715 -18.293 1.00 91.38 145 VAL A C 1
ATOM 1090 O O . VAL A 1 145 ? 12.502 4.046 -19.178 1.00 91.38 145 VAL A O 1
ATOM 1093 N N . MET A 1 146 ? 12.184 6.024 -18.148 1.00 91.19 146 MET A N 1
ATOM 1094 C CA . MET A 1 146 ? 13.067 6.800 -19.023 1.00 91.19 146 MET A CA 1
ATOM 1095 C C . MET A 1 146 ? 14.480 6.217 -19.059 1.00 91.19 146 MET A C 1
ATOM 1097 O O . MET A 1 146 ? 14.994 5.903 -20.131 1.00 91.19 146 MET A O 1
ATOM 1101 N N . TRP A 1 147 ? 15.060 5.942 -17.890 1.00 91.81 147 TRP A N 1
ATOM 1102 C CA . TRP A 1 147 ? 16.382 5.329 -17.781 1.00 91.81 147 TRP A CA 1
ATOM 1103 C C . TRP A 1 147 ? 16.469 3.938 -18.425 1.00 91.81 147 TRP A C 1
ATOM 1105 O O . TRP A 1 147 ? 17.538 3.559 -18.914 1.00 91.81 147 TRP A O 1
ATOM 1115 N N . VAL A 1 148 ? 15.395 3.138 -18.412 1.00 91.81 148 VAL A N 1
ATOM 1116 C CA . VAL A 1 148 ? 15.359 1.852 -19.130 1.00 91.81 148 VAL A CA 1
ATOM 1117 C C . VAL A 1 148 ? 15.368 2.099 -20.634 1.00 91.81 148 VAL A C 1
ATOM 1119 O O . VAL A 1 148 ? 16.192 1.508 -21.332 1.00 91.81 148 VAL A O 1
ATOM 1122 N N . LEU A 1 149 ? 14.500 2.988 -21.122 1.00 90.19 149 LEU A N 1
ATOM 1123 C CA . LEU A 1 149 ? 14.369 3.300 -22.544 1.00 90.19 149 LEU A CA 1
ATOM 1124 C C . LEU A 1 149 ? 15.686 3.826 -23.128 1.00 90.19 149 LEU A C 1
ATOM 1126 O O . LEU A 1 149 ? 16.221 3.225 -24.062 1.00 90.19 149 LEU A O 1
ATOM 1130 N N . GLU A 1 150 ? 16.263 4.869 -22.529 1.00 90.25 150 GLU A N 1
ATOM 1131 C CA . GLU A 1 150 ? 17.540 5.471 -22.948 1.00 90.25 150 GLU A CA 1
ATOM 1132 C C . GLU A 1 150 ? 18.657 4.431 -23.044 1.00 90.25 150 GLU A C 1
ATOM 1134 O O . GLU A 1 150 ? 19.424 4.377 -24.002 1.00 90.25 150 GLU A O 1
ATOM 1139 N N . ALA A 1 151 ? 18.709 3.528 -22.074 1.00 89.06 151 ALA A N 1
ATOM 1140 C CA . ALA A 1 151 ? 19.730 2.498 -22.016 1.00 89.06 151 ALA A C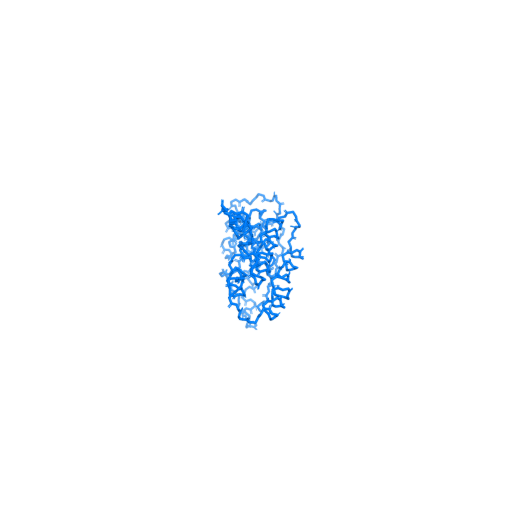A 1
ATOM 1141 C C . ALA A 1 151 ? 19.570 1.385 -23.019 1.00 89.06 151 ALA A C 1
ATOM 1143 O O . ALA A 1 151 ? 20.560 0.886 -23.546 1.00 89.06 151 ALA A O 1
ATOM 1144 N N . THR A 1 152 ? 18.330 0.960 -23.251 1.00 87.75 152 THR A N 1
ATOM 1145 C CA . THR A 1 152 ? 18.048 -0.043 -24.273 1.00 87.75 152 THR A CA 1
ATOM 1146 C C . THR A 1 152 ? 18.419 0.472 -25.660 1.00 87.75 152 THR A C 1
ATOM 1148 O O . THR A 1 152 ? 18.828 -0.333 -26.493 1.00 87.75 152 THR A O 1
ATOM 1151 N N . MET A 1 153 ? 18.364 1.793 -25.864 1.00 85.50 153 MET A N 1
ATOM 1152 C CA . MET A 1 153 ? 18.810 2.484 -27.075 1.00 85.50 153 MET A CA 1
ATOM 1153 C C . MET A 1 153 ? 20.320 2.784 -27.105 1.00 85.50 153 MET A C 1
ATOM 1155 O O . MET A 1 153 ? 20.815 3.252 -28.122 1.00 85.50 153 MET A O 1
ATOM 1159 N N . GLY A 1 154 ? 21.061 2.524 -26.021 1.00 81.38 154 GLY A N 1
ATOM 1160 C CA . GLY A 1 154 ? 22.499 2.812 -25.942 1.00 81.38 154 GLY A CA 1
ATOM 1161 C C . GLY A 1 154 ? 22.852 4.287 -25.705 1.00 81.38 154 GLY A C 1
ATOM 1162 O O . GLY A 1 154 ? 24.017 4.645 -25.793 1.00 81.38 154 GLY A O 1
ATOM 1163 N N . LEU A 1 155 ? 21.888 5.139 -25.345 1.00 75.31 155 LEU A N 1
ATOM 1164 C CA . LEU A 1 155 ? 22.077 6.591 -25.183 1.00 75.31 155 LEU A CA 1
ATOM 1165 C C . LEU A 1 155 ? 22.729 7.001 -23.849 1.00 75.31 155 LEU A C 1
ATOM 1167 O O . LEU A 1 155 ? 22.792 8.182 -23.518 1.00 75.31 155 LEU A O 1
ATOM 1171 N N . ARG A 1 156 ? 23.198 6.043 -23.040 1.00 58.94 156 ARG A N 1
ATOM 1172 C CA . ARG A 1 156 ? 23.766 6.337 -21.711 1.00 58.94 156 ARG A CA 1
ATOM 1173 C C . ARG A 1 156 ? 25.133 7.027 -21.754 1.00 58.94 156 ARG A C 1
ATOM 1175 O O . ARG A 1 156 ? 25.497 7.632 -20.752 1.00 58.94 156 ARG A O 1
ATOM 1182 N N . ASP A 1 157 ? 25.838 6.974 -22.885 1.00 54.59 157 ASP A N 1
ATOM 1183 C CA . ASP A 1 157 ? 27.212 7.485 -23.033 1.00 54.59 157 ASP A CA 1
ATOM 1184 C C . ASP A 1 157 ? 27.369 8.572 -24.118 1.00 54.59 157 ASP A C 1
ATOM 1186 O O . ASP A 1 157 ? 28.482 9.032 -24.383 1.00 54.59 157 ASP A O 1
ATOM 1190 N N . THR A 1 158 ? 26.273 9.040 -24.726 1.00 50.22 158 THR A N 1
ATOM 1191 C CA . THR A 1 158 ? 26.321 9.973 -25.871 1.00 50.22 158 THR A CA 1
ATOM 1192 C C . THR A 1 158 ? 27.008 11.312 -25.552 1.00 50.22 158 THR A C 1
ATOM 1194 O O . THR A 1 158 ? 27.707 11.853 -26.402 1.00 50.22 158 THR A O 1
ATOM 1197 N N . GLU A 1 159 ? 26.935 11.811 -24.311 1.00 49.31 159 GLU A N 1
ATOM 1198 C CA . GLU A 1 159 ? 27.647 13.042 -23.909 1.00 49.31 159 GLU A CA 1
ATOM 1199 C C . GLU A 1 159 ? 29.172 12.864 -23.744 1.00 49.31 159 GLU A C 1
ATOM 1201 O O . GLU A 1 159 ? 29.930 13.842 -23.772 1.00 49.31 159 GLU A O 1
ATOM 1206 N N . VAL A 1 160 ? 29.651 11.632 -23.532 1.00 48.00 160 VAL A N 1
ATOM 1207 C CA . VAL A 1 160 ? 31.081 11.339 -23.326 1.00 48.00 160 VAL A CA 1
ATOM 1208 C C . VAL A 1 160 ? 31.783 11.090 -24.663 1.00 48.00 160 VAL A C 1
ATOM 1210 O O . VAL A 1 160 ? 32.938 11.495 -24.832 1.00 48.00 160 VAL A O 1
ATOM 1213 N N . GLU A 1 161 ? 31.091 10.487 -25.632 1.00 46.53 161 GLU A N 1
ATOM 1214 C CA . GLU A 1 161 ? 31.629 10.261 -26.978 1.00 46.53 161 GLU A CA 1
ATOM 1215 C C . GLU A 1 161 ? 31.726 11.550 -27.808 1.00 46.53 161 GLU A C 1
ATOM 1217 O O . GLU A 1 161 ? 32.761 11.771 -28.440 1.00 46.53 161 GLU A O 1
ATOM 1222 N N . GLU A 1 162 ? 30.753 12.466 -27.727 1.00 47.72 162 GLU A N 1
ATOM 1223 C CA . GLU A 1 162 ? 30.820 13.759 -28.438 1.00 47.72 162 GLU A CA 1
ATOM 1224 C C . GLU A 1 162 ? 32.024 14.614 -27.998 1.00 47.72 162 GLU A C 1
ATOM 1226 O O . GLU A 1 162 ? 32.706 15.230 -28.820 1.00 47.72 162 GLU A O 1
ATOM 1231 N N . LYS A 1 163 ? 32.381 14.588 -26.706 1.00 46.81 163 LYS A N 1
ATOM 1232 C CA . LYS A 1 163 ? 33.574 15.286 -26.186 1.00 46.81 163 LYS A CA 1
ATOM 1233 C C . LYS A 1 163 ? 34.898 14.650 -26.613 1.00 46.81 163 LYS A C 1
ATOM 1235 O O . LYS A 1 163 ? 35.923 15.332 -26.571 1.00 46.81 163 LYS A O 1
ATOM 1240 N N . ARG A 1 164 ? 34.907 13.366 -26.986 1.00 45.84 164 ARG A N 1
ATOM 1241 C CA . ARG A 1 164 ? 36.083 12.688 -27.557 1.00 45.84 164 ARG A CA 1
ATOM 1242 C C . ARG A 1 164 ? 36.205 12.946 -29.054 1.00 45.84 164 ARG A C 1
ATOM 1244 O O . ARG A 1 164 ? 37.314 13.209 -29.507 1.00 45.84 164 ARG A O 1
ATOM 1251 N N . ALA A 1 165 ? 35.089 12.942 -29.781 1.00 50.91 165 ALA A N 1
ATOM 1252 C CA . ALA A 1 165 ? 35.055 13.236 -31.211 1.00 50.91 165 ALA A CA 1
ATOM 1253 C C . ALA A 1 165 ? 35.498 14.681 -31.518 1.00 50.91 165 ALA A C 1
ATOM 1255 O O . ALA A 1 165 ? 36.310 14.887 -32.411 1.00 50.91 165 ALA A O 1
ATOM 1256 N N . CYS A 1 166 ? 35.094 15.668 -30.708 1.00 52.84 166 CYS A N 1
ATOM 1257 C CA . CYS A 1 166 ? 35.538 17.064 -30.864 1.00 52.84 166 CYS A CA 1
ATOM 1258 C C . CYS A 1 166 ? 36.991 17.342 -30.422 1.00 52.84 166 CYS A C 1
ATOM 1260 O O . CYS A 1 166 ? 37.449 18.475 -30.532 1.00 52.84 166 CYS A O 1
ATOM 1262 N N . ARG A 1 167 ? 37.719 16.358 -29.871 1.00 53.31 167 ARG A N 1
ATOM 1263 C CA . ARG A 1 167 ? 39.135 16.506 -29.462 1.00 53.31 167 ARG A CA 1
ATOM 1264 C C . ARG A 1 167 ? 40.115 15.789 -30.388 1.00 53.31 167 ARG A C 1
ATOM 1266 O O . ARG A 1 167 ? 41.308 15.787 -30.105 1.00 53.31 167 ARG A O 1
ATOM 1273 N N . GLN A 1 168 ? 39.622 15.163 -31.451 1.00 51.72 168 GLN A N 1
ATOM 1274 C CA . GLN A 1 168 ? 40.435 14.526 -32.483 1.00 51.72 168 GLN A CA 1
ATOM 1275 C C . GLN A 1 168 ? 40.256 15.274 -33.808 1.00 51.72 168 GLN A C 1
ATOM 1277 O O . GLN A 1 168 ? 39.846 14.689 -34.804 1.00 51.72 168 GLN A O 1
ATOM 1282 N N . GLU A 1 169 ? 40.540 16.577 -33.821 1.00 46.78 169 GLU A N 1
ATOM 1283 C CA . GLU A 1 169 ? 40.943 17.216 -35.077 1.00 46.78 169 GLU A CA 1
ATOM 1284 C C . GLU A 1 169 ? 42.439 16.925 -35.289 1.00 46.78 169 GLU A C 1
ATOM 1286 O O . GLU A 1 169 ? 43.203 16.981 -34.320 1.00 46.78 169 GLU A O 1
ATOM 1291 N N . PRO A 1 170 ? 42.865 16.531 -36.501 1.00 49.84 170 PRO A N 1
ATOM 1292 C CA . PRO A 1 170 ? 44.260 16.223 -36.772 1.00 49.84 170 PRO A CA 1
ATOM 1293 C C . PRO A 1 170 ? 45.084 17.517 -36.749 1.00 49.84 170 PRO A C 1
ATOM 1295 O O . PRO A 1 170 ? 44.774 18.468 -37.462 1.00 49.84 170 PRO A O 1
ATOM 1298 N N . GLU A 1 171 ? 46.128 17.545 -35.921 1.00 48.34 171 GLU A N 1
ATOM 1299 C CA . GLU A 1 171 ? 47.229 18.492 -36.097 1.00 48.34 171 GLU A CA 1
ATOM 1300 C C . GLU A 1 171 ? 47.995 18.071 -37.361 1.00 48.34 171 GLU A C 1
ATOM 1302 O O . GLU A 1 171 ? 48.629 17.011 -37.374 1.00 48.34 171 GLU A O 1
ATOM 1307 N N . ASP A 1 172 ? 47.864 18.869 -38.424 1.00 53.59 172 ASP A N 1
ATOM 1308 C CA . ASP A 1 172 ? 48.811 18.905 -39.549 1.00 53.59 172 ASP A CA 1
ATOM 1309 C C . ASP A 1 172 ? 50.152 19.523 -39.111 1.00 53.59 172 ASP A C 1
ATOM 1311 O O . ASP A 1 172 ? 50.133 20.543 -38.375 1.00 53.59 172 ASP A O 1
#

Radius of gyration: 25.14 Å; chains: 1; bounding box: 69×42×67 Å

Foldseek 3Di:
DDDDDDDDDPDDLVVLVVLVVVQVVCVVVVHHDDLVQAADEDDPPDDQDPVNQVSCVVSSHHHDQAFHQDPNATDGDLVRNLVSLQCCCVVVCVLVLLVVLLVDPDLVVSLVCLCPPLVVSLVVSPVRDDPVSNVVSNVVSVVSSVVSNCSSVVNPCVVVVVVVVVVPDDDD

Sequence (172 aa):
MDDISLHFKNITAENIQVIPDLVDELEAVGIIVNRGKSSALPPPGHDVTPAERRLLGDAGLPIAEEGITVVGVPIGTDAYVEDIAMKVITEGGADKLARMLVRMPDKQVAHLVTSQSLTQRSGYIERGINHKLVKGACKRLDNMVMWVLEATMGLRDTEVEEKRACRQEPED

pLDDT: mean 84.23, std 12.37, range [45.84, 95.81]